Protein AF-A0A932DL40-F1 (afdb_monomer_lite)

pLDDT: mean 91.7, std 9.15, range [42.72, 98.69]

Sequence (103 aa):
SLEGAFTVAGALLGVGVGLAMAARWARFSAGGPVAQRVIRFVVGFIGVLVLWLGLKAVFPDQPEALALGFRYIRYALVTWWAIFLAPWVFLKIRLADPANRSA

Radius of gyration: 15.72 Å; chains: 1; bounding box: 43×25×41 Å

Secondary structure (DSSP, 8-state):
-HHHHHHHHHHHHHHHHHHHHHHHH--EE--S-HHHHHHHHHHHHHHHHHHHHHHHHHS---SHHHHHHHHHHHHHHHHHIIIIIHHHHHHHTTSSEETT---

Structure (mmCIF, N/CA/C/O backbone):
data_AF-A0A932DL40-F1
#
_entry.id   AF-A0A932DL40-F1
#
loop_
_atom_site.group_PDB
_atom_site.id
_atom_site.type_symbol
_atom_site.label_atom_id
_atom_site.label_alt_id
_atom_site.label_comp_id
_atom_site.label_asym_id
_atom_site.label_entity_id
_atom_site.label_seq_id
_atom_site.pdbx_PDB_ins_code
_atom_site.Cartn_x
_atom_site.Cartn_y
_atom_site.Cartn_z
_atom_site.occupancy
_atom_site.B_iso_or_equiv
_atom_site.auth_seq_id
_atom_site.auth_comp_id
_atom_site.auth_asym_id
_atom_site.auth_atom_id
_atom_site.pdbx_PDB_model_num
ATOM 1 N N . SER A 1 1 ? 20.698 4.323 -7.408 1.00 90.44 1 SER A N 1
ATOM 2 C CA . SER A 1 1 ? 20.553 3.613 -8.697 1.00 90.44 1 SER A CA 1
ATOM 3 C C . SER A 1 1 ? 19.258 4.043 -9.375 1.00 90.44 1 SER A C 1
ATOM 5 O O . SER A 1 1 ? 18.348 4.493 -8.679 1.00 90.44 1 SER A O 1
ATOM 7 N N . LEU A 1 2 ? 19.161 3.903 -10.703 1.00 91.94 2 LEU A N 1
ATOM 8 C CA . LEU A 1 2 ? 17.944 4.217 -11.470 1.00 91.94 2 LEU A CA 1
ATOM 9 C C . LEU A 1 2 ? 16.744 3.382 -10.996 1.00 91.94 2 LEU A C 1
ATOM 11 O O . LEU A 1 2 ? 15.658 3.907 -10.772 1.00 91.94 2 LEU A O 1
ATOM 15 N N . GLU A 1 3 ? 16.976 2.103 -10.705 1.00 92.88 3 GLU A N 1
ATOM 16 C CA . GLU A 1 3 ? 15.978 1.217 -10.106 1.00 92.88 3 GLU A CA 1
ATOM 17 C C . GLU A 1 3 ? 15.367 1.752 -8.802 1.00 92.88 3 GLU A C 1
ATOM 19 O O . GLU A 1 3 ? 14.158 1.643 -8.574 1.00 92.88 3 GLU A O 1
ATOM 24 N N . GLY A 1 4 ? 16.210 2.316 -7.929 1.00 94.81 4 GLY A N 1
ATOM 25 C CA . GLY A 1 4 ? 15.784 2.907 -6.663 1.00 94.81 4 GLY A CA 1
ATOM 26 C C . GLY A 1 4 ? 14.893 4.125 -6.887 1.00 94.81 4 GLY A C 1
ATOM 27 O O . GLY A 1 4 ? 13.851 4.244 -6.247 1.00 94.81 4 GLY A O 1
ATOM 28 N N . ALA A 1 5 ? 15.243 4.978 -7.854 1.00 96.88 5 ALA A N 1
ATOM 29 C CA . ALA A 1 5 ? 14.436 6.140 -8.214 1.00 96.88 5 ALA A CA 1
ATOM 30 C C . ALA A 1 5 ? 13.042 5.736 -8.722 1.00 96.88 5 ALA A C 1
ATOM 32 O O . ALA A 1 5 ? 12.047 6.266 -8.236 1.00 96.88 5 ALA A O 1
ATOM 33 N N . PHE A 1 6 ? 12.945 4.745 -9.618 1.00 97.06 6 PHE A N 1
ATOM 34 C CA . PHE A 1 6 ? 11.653 4.240 -10.112 1.00 97.06 6 PHE A CA 1
ATOM 35 C C . PHE A 1 6 ? 10.820 3.581 -9.006 1.00 97.06 6 PHE A C 1
ATOM 37 O O . PHE A 1 6 ? 9.601 3.740 -8.968 1.00 97.06 6 PHE A O 1
ATOM 44 N N . THR A 1 7 ? 11.475 2.880 -8.077 1.00 97.31 7 THR A N 1
ATOM 45 C CA . THR A 1 7 ? 10.820 2.288 -6.900 1.00 97.31 7 THR A CA 1
ATOM 46 C C . THR A 1 7 ? 10.173 3.364 -6.034 1.00 97.31 7 THR A C 1
ATOM 48 O O . THR A 1 7 ? 8.985 3.281 -5.730 1.00 97.31 7 THR A O 1
ATOM 51 N N . VAL A 1 8 ? 10.944 4.391 -5.664 1.00 98.06 8 VAL A N 1
ATOM 52 C CA . VAL A 1 8 ? 10.473 5.478 -4.799 1.00 98.06 8 VAL A CA 1
ATOM 53 C C . VAL A 1 8 ? 9.419 6.321 -5.510 1.00 98.06 8 VAL A C 1
ATOM 55 O O . VAL A 1 8 ? 8.383 6.609 -4.920 1.00 98.06 8 VAL A O 1
ATOM 58 N N . ALA A 1 9 ? 9.626 6.668 -6.782 1.00 98.25 9 ALA A N 1
ATOM 59 C CA . ALA A 1 9 ? 8.663 7.446 -7.556 1.00 98.25 9 ALA A CA 1
ATOM 60 C C . ALA A 1 9 ? 7.319 6.713 -7.707 1.00 98.25 9 ALA A C 1
ATOM 62 O O . ALA A 1 9 ? 6.267 7.322 -7.517 1.00 98.25 9 ALA A O 1
ATOM 63 N N . GLY A 1 10 ? 7.345 5.405 -7.984 1.00 98.31 10 GLY A N 1
ATOM 64 C CA . GLY A 1 10 ? 6.137 4.582 -8.041 1.00 98.31 10 GLY A CA 1
ATOM 65 C C . GLY A 1 10 ? 5.440 4.521 -6.685 1.00 98.31 10 GLY A C 1
ATOM 66 O O . GLY A 1 10 ? 4.247 4.800 -6.585 1.00 98.31 10 GLY A O 1
ATOM 67 N N . ALA A 1 11 ? 6.195 4.252 -5.617 1.00 98.44 11 ALA A N 1
ATOM 68 C CA . ALA A 1 11 ? 5.667 4.235 -4.257 1.00 98.44 11 ALA A CA 1
ATOM 69 C C . ALA A 1 11 ? 4.996 5.567 -3.875 1.00 98.44 11 ALA A C 1
ATOM 71 O O . ALA A 1 11 ? 3.878 5.549 -3.359 1.00 98.44 11 ALA A O 1
ATOM 72 N N . LEU A 1 12 ? 5.637 6.705 -4.169 1.00 98.56 12 LEU A N 1
ATOM 73 C CA . LEU A 1 12 ? 5.102 8.046 -3.913 1.00 98.56 12 LEU A CA 1
ATOM 74 C C . LEU A 1 12 ? 3.830 8.326 -4.712 1.00 98.56 12 LEU A C 1
ATOM 76 O O . LEU A 1 12 ? 2.888 8.877 -4.147 1.00 98.56 12 LEU A O 1
ATOM 80 N N . LEU A 1 13 ? 3.765 7.913 -5.984 1.00 98.69 13 LEU A N 1
ATOM 81 C CA . LEU A 1 13 ? 2.533 8.011 -6.770 1.00 98.69 13 LEU A CA 1
ATOM 82 C C . LEU A 1 13 ? 1.400 7.240 -6.084 1.00 98.69 13 LEU A C 1
ATOM 84 O O . LEU A 1 13 ? 0.324 7.794 -5.859 1.00 98.69 13 LEU A O 1
ATOM 88 N N . GLY A 1 14 ? 1.645 5.979 -5.724 1.00 98.56 14 GLY A N 1
ATOM 89 C CA . GLY A 1 14 ? 0.641 5.138 -5.075 1.00 98.56 14 GLY A CA 1
ATOM 90 C C . GLY A 1 14 ? 0.180 5.691 -3.726 1.00 98.56 14 GLY A C 1
ATOM 91 O O . GLY A 1 14 ? -1.015 5.673 -3.434 1.00 98.56 14 GLY A O 1
ATOM 92 N N . VAL A 1 15 ? 1.095 6.27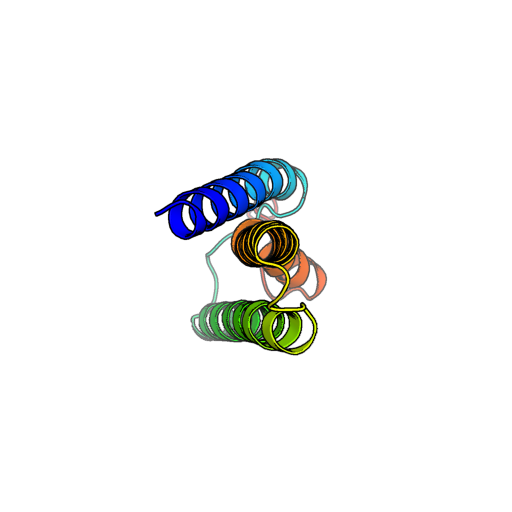1 -2.940 1.00 98.62 15 VAL A N 1
ATOM 93 C CA . VAL A 1 15 ? 0.758 6.983 -1.699 1.00 98.62 15 VAL A CA 1
ATOM 94 C C . VAL A 1 15 ? -0.078 8.224 -1.992 1.00 98.62 15 VAL A C 1
ATOM 96 O O . VAL A 1 15 ? -1.130 8.386 -1.386 1.00 98.62 15 VAL A O 1
ATOM 99 N N . GLY A 1 16 ? 0.342 9.090 -2.915 1.00 98.44 16 GLY A N 1
ATOM 100 C CA . GLY A 1 16 ? -0.360 10.339 -3.222 1.00 98.44 16 GLY A CA 1
ATOM 101 C C . GLY A 1 16 ? -1.783 10.097 -3.727 1.00 98.44 16 GLY A C 1
ATOM 102 O O . GLY A 1 16 ? -2.741 10.650 -3.184 1.00 98.44 16 GLY A O 1
ATOM 103 N N . VAL A 1 17 ? -1.934 9.203 -4.708 1.00 98.38 17 VAL A N 1
ATOM 104 C CA . VAL A 1 17 ? -3.247 8.782 -5.221 1.00 98.38 17 VAL A CA 1
ATOM 105 C C . VAL A 1 17 ? -4.051 8.093 -4.121 1.00 98.38 17 VAL A C 1
ATOM 107 O O . VAL A 1 17 ? -5.220 8.415 -3.914 1.00 98.38 17 VAL A O 1
ATOM 110 N N . GLY A 1 18 ? -3.427 7.182 -3.372 1.00 98.31 18 GLY A N 1
ATOM 111 C CA . GLY A 1 18 ? -4.067 6.469 -2.274 1.00 98.31 18 GLY A CA 1
ATOM 112 C C . GLY A 1 18 ? -4.615 7.417 -1.210 1.00 98.31 18 GLY A C 1
ATOM 113 O O . GLY A 1 18 ? -5.767 7.282 -0.815 1.00 98.31 18 GLY A O 1
ATOM 114 N N . LEU A 1 19 ? -3.843 8.417 -0.786 1.00 97.75 19 LEU A N 1
ATOM 115 C CA . LEU A 1 19 ? -4.268 9.405 0.205 1.00 97.75 19 LEU A CA 1
ATOM 116 C C . LEU A 1 19 ? -5.446 10.238 -0.304 1.00 97.75 19 LEU A C 1
ATOM 118 O O . LEU A 1 19 ? -6.423 10.412 0.425 1.00 97.75 19 LEU A O 1
ATOM 122 N N . ALA A 1 20 ? -5.397 10.697 -1.559 1.00 97.69 20 ALA A N 1
ATOM 123 C CA . ALA A 1 20 ? -6.493 11.448 -2.169 1.00 97.69 20 ALA A CA 1
ATOM 124 C C . ALA A 1 20 ? -7.800 10.632 -2.203 1.00 97.69 20 ALA A C 1
ATOM 126 O O . ALA A 1 20 ? -8.871 11.134 -1.852 1.00 97.69 20 ALA A O 1
ATOM 127 N N . MET A 1 21 ? -7.716 9.348 -2.564 1.00 97.88 21 MET A N 1
ATOM 128 C CA . MET A 1 21 ? -8.866 8.439 -2.586 1.00 97.88 21 MET A CA 1
ATOM 129 C C . MET A 1 21 ? -9.345 8.078 -1.173 1.00 97.88 21 MET A C 1
ATOM 131 O O . MET A 1 21 ? -10.549 8.069 -0.903 1.00 97.88 21 MET A O 1
ATOM 135 N N . ALA A 1 22 ? -8.422 7.819 -0.245 1.00 95.75 22 ALA A N 1
ATOM 136 C CA . ALA A 1 22 ? -8.729 7.452 1.132 1.00 95.75 22 ALA A CA 1
ATOM 137 C C . ALA A 1 22 ? -9.422 8.588 1.881 1.00 95.75 22 ALA A C 1
ATOM 139 O O . ALA A 1 22 ? -10.415 8.345 2.569 1.00 95.75 22 ALA A O 1
ATOM 140 N N . ALA A 1 23 ? -8.983 9.830 1.665 1.00 94.00 23 ALA A N 1
ATOM 141 C CA . ALA A 1 23 ? -9.629 11.017 2.211 1.00 94.00 23 ALA A CA 1
ATOM 142 C C . ALA A 1 23 ? -11.102 11.137 1.784 1.00 94.00 23 ALA A C 1
ATOM 144 O O . ALA A 1 23 ? -11.923 11.651 2.545 1.00 94.00 23 ALA A O 1
ATOM 145 N N . ARG A 1 24 ? -11.462 10.634 0.596 1.00 93.00 24 ARG A N 1
ATOM 146 C CA . ARG A 1 24 ? -12.833 10.699 0.075 1.00 93.00 24 ARG A CA 1
ATOM 147 C C . ARG A 1 24 ? -13.683 9.477 0.424 1.00 93.00 24 ARG A C 1
ATOM 149 O O . ARG A 1 24 ? -14.868 9.637 0.703 1.00 93.00 24 ARG A O 1
ATOM 156 N N . TRP A 1 25 ? -13.109 8.274 0.401 1.00 93.12 25 TRP A N 1
ATOM 157 C CA . TRP A 1 25 ? -13.891 7.029 0.438 1.00 93.12 25 TRP A CA 1
ATOM 158 C C . TRP A 1 25 ? -13.472 6.019 1.503 1.00 93.12 25 TRP A C 1
ATOM 160 O O . TRP A 1 25 ? -14.234 5.089 1.759 1.00 93.12 25 TRP A O 1
ATOM 170 N N . ALA A 1 26 ? -12.295 6.166 2.111 1.00 92.88 26 ALA A N 1
ATOM 171 C CA . ALA A 1 26 ? -11.754 5.180 3.047 1.00 92.88 26 ALA A CA 1
ATOM 172 C C . ALA A 1 26 ? -11.461 5.752 4.442 1.00 92.88 26 ALA A C 1
ATOM 174 O O . ALA A 1 26 ? -10.606 5.244 5.160 1.00 92.88 26 ALA A O 1
ATOM 175 N N . ARG A 1 27 ? -12.177 6.806 4.852 1.00 89.06 27 ARG A N 1
ATOM 176 C CA . ARG A 1 27 ? -12.086 7.353 6.212 1.00 89.06 27 ARG A CA 1
ATOM 177 C C . ARG A 1 27 ? -12.711 6.378 7.213 1.00 89.06 27 ARG A C 1
ATOM 179 O O . ARG A 1 27 ? -13.935 6.251 7.280 1.00 89.06 27 ARG A O 1
ATOM 186 N N . PHE A 1 28 ? -11.876 5.722 8.010 1.00 86.56 28 PHE A N 1
ATOM 187 C CA . PHE A 1 28 ? -12.296 4.755 9.024 1.00 86.56 28 PHE A CA 1
ATOM 188 C C . PHE A 1 28 ? -11.755 5.118 10.409 1.00 86.56 28 PHE A C 1
ATOM 190 O O . PHE A 1 28 ? -10.733 5.792 10.533 1.00 86.56 28 PHE A O 1
ATOM 197 N N . SER A 1 29 ? -12.436 4.656 11.456 1.00 85.25 29 SER A N 1
ATOM 198 C CA . SER A 1 29 ? -11.918 4.696 12.821 1.00 85.25 29 SER A CA 1
ATOM 199 C C . SER A 1 29 ? -10.988 3.505 13.053 1.00 85.25 29 SER A C 1
ATOM 201 O O . SER A 1 29 ? -11.397 2.348 12.951 1.00 85.25 29 SER A O 1
ATOM 203 N N . ALA A 1 30 ? -9.728 3.772 13.408 1.00 81.81 30 ALA A N 1
ATOM 204 C CA . ALA A 1 30 ? -8.761 2.730 13.775 1.00 81.81 30 ALA A CA 1
ATOM 205 C C . ALA A 1 30 ? -9.050 2.085 15.151 1.00 81.81 30 ALA A C 1
ATOM 207 O O . ALA A 1 30 ? -8.364 1.146 15.571 1.00 81.81 30 ALA A O 1
ATOM 208 N N . GLY A 1 31 ? -10.080 2.572 15.851 1.00 80.94 31 GLY A N 1
ATOM 209 C CA . GLY A 1 31 ? -10.608 1.986 17.075 1.00 80.94 31 GLY A CA 1
ATOM 210 C C . GLY A 1 31 ? -11.193 0.580 16.888 1.00 80.94 31 GLY A C 1
ATOM 211 O O . GLY A 1 31 ? -11.143 -0.020 15.807 1.00 80.94 31 GLY A O 1
ATOM 212 N N . GLY A 1 32 ? -11.734 0.055 17.985 1.00 83.94 32 GLY A N 1
ATOM 213 C CA . GLY A 1 32 ? -12.402 -1.244 18.037 1.00 83.94 32 GLY A CA 1
ATOM 214 C C . GLY A 1 32 ? -11.580 -2.360 18.699 1.00 83.94 32 GLY A C 1
ATOM 215 O O . GLY A 1 32 ? -10.436 -2.136 19.112 1.00 83.94 32 GLY A O 1
ATOM 216 N N . PRO A 1 33 ? -12.172 -3.564 18.816 1.00 88.69 33 PRO A N 1
ATOM 217 C CA . PRO A 1 33 ? -11.558 -4.724 19.454 1.00 88.69 33 PRO A CA 1
ATOM 218 C C . PRO A 1 33 ? -10.202 -5.105 18.849 1.00 88.69 33 PRO A C 1
ATOM 220 O O . PRO A 1 33 ? -9.995 -5.014 17.637 1.00 88.69 33 PRO A O 1
ATOM 223 N N . VAL A 1 34 ? -9.299 -5.631 19.683 1.00 89.25 34 VAL A N 1
ATOM 224 C CA . VAL A 1 34 ? -7.967 -6.103 19.257 1.00 89.25 34 VAL A CA 1
ATOM 225 C C . VAL A 1 34 ? -8.068 -7.112 18.108 1.00 89.25 34 VAL A C 1
ATOM 227 O O . VAL A 1 34 ? -7.323 -7.005 17.138 1.00 89.25 34 VAL A O 1
ATOM 230 N N . ALA A 1 35 ? -9.045 -8.023 18.158 1.00 87.31 35 ALA A N 1
ATOM 231 C CA . ALA A 1 35 ? -9.296 -8.996 17.093 1.00 87.31 35 ALA A CA 1
ATOM 232 C C . ALA A 1 35 ? -9.528 -8.330 15.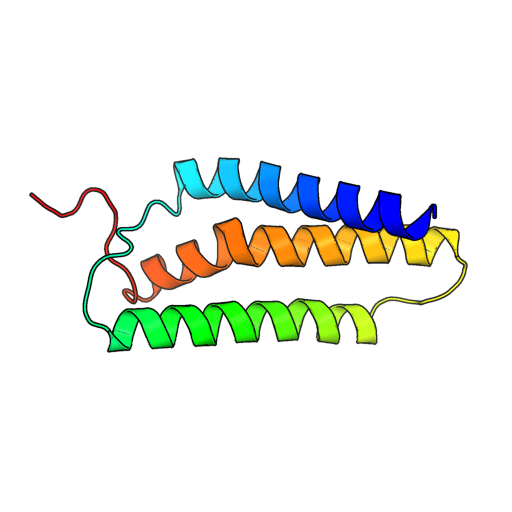723 1.00 87.31 35 ALA A C 1
ATOM 234 O O . ALA A 1 35 ? -8.943 -8.753 14.729 1.00 87.31 35 ALA A O 1
ATOM 235 N N . GLN A 1 36 ? -10.308 -7.245 15.660 1.00 88.19 36 GLN A N 1
ATOM 236 C CA . GLN A 1 36 ? -10.528 -6.528 14.400 1.00 88.19 36 GLN A CA 1
ATOM 237 C C . GLN A 1 36 ? -9.235 -5.893 13.881 1.00 88.19 36 GLN A C 1
ATOM 239 O O . GLN A 1 36 ? -8.970 -5.935 12.683 1.00 88.19 36 GLN A O 1
ATOM 244 N N . ARG A 1 37 ? -8.400 -5.341 14.770 1.00 88.88 37 ARG A N 1
ATOM 245 C CA . ARG A 1 37 ? -7.098 -4.768 14.391 1.00 88.88 37 ARG A CA 1
ATOM 246 C C . ARG A 1 37 ? -6.160 -5.825 13.808 1.00 88.88 37 ARG A C 1
ATOM 248 O O . ARG A 1 37 ? -5.537 -5.572 12.781 1.00 88.88 37 ARG A O 1
ATOM 255 N N . VAL A 1 38 ? -6.112 -7.011 14.418 1.00 92.38 38 VAL A N 1
ATOM 256 C CA . VAL A 1 38 ? -5.306 -8.140 13.928 1.00 92.38 38 VAL A CA 1
ATOM 257 C C . VAL A 1 38 ? -5.787 -8.596 12.552 1.00 92.38 38 VAL A C 1
ATOM 259 O O . VAL A 1 38 ? -4.973 -8.724 11.642 1.00 92.38 38 VAL A O 1
ATOM 262 N N . ILE A 1 39 ? -7.098 -8.767 12.351 1.00 90.88 39 ILE A N 1
ATOM 263 C CA . ILE A 1 39 ? -7.636 -9.183 11.046 1.00 90.88 39 ILE A CA 1
ATOM 264 C C . ILE A 1 39 ? -7.324 -8.132 9.971 1.00 90.88 39 ILE A C 1
ATOM 266 O O . ILE A 1 39 ? -6.875 -8.494 8.886 1.00 90.88 39 ILE A O 1
ATOM 270 N N . ARG A 1 40 ? -7.490 -6.833 10.264 1.00 92.75 40 ARG A N 1
ATOM 271 C CA . ARG A 1 40 ? -7.129 -5.750 9.326 1.00 92.75 40 ARG A CA 1
ATOM 272 C C . ARG A 1 40 ? -5.650 -5.819 8.941 1.00 92.75 40 ARG A C 1
ATOM 274 O O . ARG A 1 40 ? -5.326 -5.717 7.761 1.00 92.75 40 ARG A O 1
ATOM 281 N N . PHE A 1 41 ? -4.762 -6.030 9.913 1.00 92.56 41 PHE A N 1
ATOM 282 C CA . PHE A 1 41 ? -3.332 -6.186 9.648 1.00 92.56 41 PHE A CA 1
ATOM 283 C C . PHE A 1 41 ? -3.052 -7.390 8.744 1.00 92.56 41 PHE A C 1
ATOM 285 O O . PHE A 1 41 ? -2.377 -7.242 7.730 1.00 92.56 41 PHE A O 1
ATOM 292 N N . VAL A 1 42 ? -3.622 -8.556 9.063 1.00 94.19 42 VAL A N 1
ATOM 293 C CA . VAL A 1 42 ? -3.430 -9.789 8.286 1.00 94.19 42 VAL A CA 1
ATOM 294 C C . VAL A 1 42 ? -3.935 -9.621 6.855 1.00 94.19 42 VAL A C 1
ATOM 296 O O . VAL A 1 42 ? -3.198 -9.904 5.917 1.00 94.19 42 VAL A O 1
ATOM 299 N N . VAL A 1 43 ? -5.151 -9.108 6.660 1.00 92.56 43 VAL A N 1
ATOM 300 C CA . VAL A 1 43 ? -5.719 -8.903 5.317 1.00 92.56 43 VAL A CA 1
ATOM 301 C C . VAL A 1 43 ? -4.913 -7.868 4.530 1.00 92.56 43 VAL A C 1
ATOM 303 O O . VAL A 1 43 ? -4.603 -8.088 3.358 1.00 92.56 43 VAL A O 1
ATOM 306 N N . GLY A 1 44 ? -4.530 -6.758 5.169 1.00 94.69 44 GLY A N 1
ATOM 307 C CA . GLY A 1 44 ? -3.686 -5.739 4.547 1.00 94.69 44 GLY A CA 1
ATOM 308 C C . GLY A 1 44 ? -2.344 -6.314 4.095 1.00 94.69 44 GLY A C 1
ATOM 309 O O . GLY A 1 44 ? -1.957 -6.129 2.940 1.00 94.69 44 GLY A O 1
ATOM 310 N N . PHE A 1 45 ? -1.681 -7.066 4.976 1.00 95.56 45 PHE A N 1
ATOM 311 C CA . PHE A 1 45 ? -0.392 -7.701 4.720 1.00 95.56 45 PHE A CA 1
ATOM 312 C C . PHE A 1 45 ? -0.470 -8.771 3.626 1.00 95.56 45 PHE A C 1
ATOM 314 O O . PHE A 1 45 ? 0.352 -8.764 2.712 1.00 95.56 45 PHE A O 1
ATOM 321 N N . ILE A 1 46 ? -1.488 -9.636 3.654 1.00 96.50 46 ILE A N 1
ATOM 322 C CA . ILE A 1 46 ? -1.719 -10.631 2.598 1.00 96.50 46 ILE A CA 1
ATOM 323 C C . ILE A 1 46 ? -1.891 -9.937 1.247 1.00 96.50 46 ILE A C 1
ATOM 325 O O . ILE A 1 46 ? -1.264 -10.345 0.275 1.00 96.50 46 ILE A O 1
ATOM 329 N N . GLY A 1 47 ? -2.677 -8.860 1.172 1.00 96.06 47 GLY A N 1
ATOM 330 C CA . GLY A 1 47 ? -2.844 -8.119 -0.078 1.00 96.06 47 GLY A CA 1
ATOM 331 C C . GLY A 1 47 ? -1.539 -7.503 -0.594 1.00 96.06 47 GLY A C 1
ATOM 332 O O . GLY A 1 47 ? -1.257 -7.579 -1.789 1.00 96.06 47 GLY A O 1
ATOM 333 N N . VAL 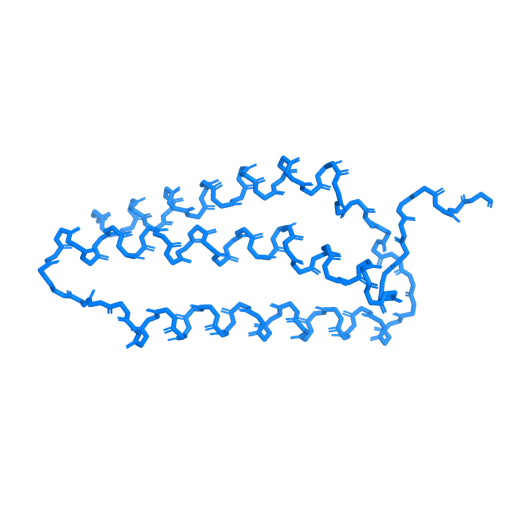A 1 48 ? -0.688 -6.983 0.301 1.00 97.00 48 VAL A N 1
ATOM 334 C CA . VAL A 1 48 ? 0.663 -6.518 -0.061 1.00 97.00 48 VAL A CA 1
ATOM 335 C C . VAL A 1 48 ? 1.504 -7.662 -0.625 1.00 97.00 48 VAL A C 1
ATOM 337 O O . VAL A 1 48 ? 2.132 -7.485 -1.668 1.00 97.00 48 VAL A O 1
ATOM 340 N N . LEU A 1 49 ? 1.503 -8.835 0.017 1.00 96.56 49 LEU A N 1
ATOM 341 C CA . LEU A 1 49 ? 2.248 -10.002 -0.461 1.00 96.56 49 LEU A CA 1
ATOM 342 C C . LEU A 1 49 ? 1.750 -10.480 -1.825 1.00 96.56 49 LEU A C 1
ATOM 344 O O . LEU A 1 49 ? 2.566 -10.734 -2.708 1.00 96.56 49 LEU A O 1
ATOM 348 N N . VAL A 1 50 ? 0.431 -10.558 -2.017 1.00 96.88 50 VAL A N 1
ATOM 349 C CA . VAL A 1 50 ? -0.187 -10.955 -3.288 1.00 96.88 50 VAL A CA 1
ATOM 350 C C . VAL A 1 50 ? 0.214 -9.997 -4.404 1.00 96.88 50 VAL A C 1
ATOM 352 O O . VAL A 1 50 ? 0.639 -10.447 -5.463 1.00 96.88 50 VAL A O 1
ATOM 355 N N . LEU A 1 51 ? 0.148 -8.684 -4.174 1.00 95.75 51 LEU A N 1
ATOM 356 C CA . LEU A 1 51 ? 0.558 -7.704 -5.179 1.00 95.75 51 LEU A CA 1
ATOM 357 C C . LEU A 1 51 ? 2.064 -7.749 -5.433 1.00 95.75 51 LEU A C 1
ATOM 359 O O . LEU A 1 51 ? 2.498 -7.728 -6.580 1.00 95.75 51 LEU A O 1
ATOM 363 N N . TRP A 1 52 ? 2.882 -7.833 -4.388 1.00 92.81 52 TRP A N 1
ATOM 364 C CA . TRP A 1 52 ? 4.330 -7.802 -4.550 1.00 92.81 52 TRP A CA 1
ATOM 365 C C . TRP A 1 52 ? 4.867 -9.065 -5.235 1.00 92.81 52 TRP A C 1
ATOM 367 O O . TRP A 1 52 ? 5.623 -8.951 -6.202 1.00 92.81 52 TRP A O 1
ATOM 377 N N . LEU A 1 53 ? 4.455 -10.254 -4.779 1.00 94.50 53 LEU A N 1
ATOM 378 C CA . LEU A 1 53 ? 4.868 -11.541 -5.348 1.00 94.50 53 LEU A CA 1
ATOM 379 C C . LEU A 1 53 ? 4.171 -11.827 -6.676 1.00 94.50 53 LEU A C 1
ATOM 381 O O . LEU A 1 53 ? 4.833 -12.221 -7.632 1.00 94.50 53 LEU A O 1
ATOM 385 N N . GLY A 1 54 ? 2.860 -11.595 -6.754 1.00 94.69 54 GLY A N 1
ATOM 386 C CA . GLY A 1 54 ? 2.068 -11.864 -7.951 1.00 94.69 54 GLY A CA 1
ATOM 387 C C . GLY A 1 54 ? 2.518 -11.007 -9.126 1.00 94.69 54 GLY A C 1
ATOM 388 O O . GLY A 1 54 ? 2.808 -11.535 -10.196 1.00 94.69 54 GLY A O 1
ATOM 389 N N . LEU A 1 55 ? 2.694 -9.698 -8.919 1.00 91.56 55 LEU A N 1
ATOM 390 C CA . LEU A 1 55 ? 3.204 -8.833 -9.984 1.00 91.56 55 LEU A CA 1
ATOM 391 C C . LEU A 1 55 ? 4.667 -9.140 -10.310 1.00 91.56 55 LEU A C 1
ATOM 393 O O . LEU A 1 55 ? 5.044 -9.055 -11.469 1.00 91.56 55 LEU A O 1
ATOM 397 N N . LYS A 1 56 ? 5.495 -9.543 -9.332 1.00 91.06 56 LYS A N 1
ATOM 398 C CA . LYS A 1 56 ? 6.867 -9.998 -9.617 1.00 91.06 56 LYS A CA 1
ATOM 399 C C . LYS A 1 56 ? 6.891 -11.245 -10.509 1.00 91.06 56 LYS A C 1
ATOM 401 O O . LYS A 1 56 ? 7.791 -11.352 -11.326 1.00 91.06 56 LYS A O 1
ATOM 406 N N . ALA A 1 57 ? 5.950 -12.170 -10.332 1.00 92.44 57 ALA A N 1
ATOM 407 C CA . ALA A 1 57 ? 5.885 -13.402 -11.116 1.00 92.44 57 ALA A CA 1
ATOM 408 C C . ALA A 1 57 ? 5.364 -13.181 -12.546 1.00 92.44 57 ALA A C 1
ATOM 410 O O . ALA A 1 57 ? 5.718 -13.938 -13.442 1.00 92.44 57 ALA A O 1
ATOM 411 N N . VAL A 1 58 ? 4.520 -12.164 -12.753 1.00 93.56 58 VAL A N 1
ATOM 412 C CA . VAL A 1 58 ? 3.908 -11.862 -14.059 1.00 93.56 58 VAL A CA 1
ATOM 413 C C . VAL A 1 58 ? 4.723 -10.850 -14.865 1.00 93.56 58 VAL A C 1
ATOM 415 O O . VAL A 1 58 ? 4.725 -10.899 -16.092 1.00 93.56 58 VAL A O 1
ATOM 418 N N . PHE A 1 59 ? 5.385 -9.901 -14.203 1.00 90.94 59 PHE A N 1
ATOM 419 C CA . PHE A 1 59 ? 6.092 -8.829 -14.893 1.00 90.94 59 PHE A CA 1
ATOM 420 C C . PHE A 1 59 ? 7.439 -9.303 -15.449 1.00 90.94 59 PHE A C 1
ATOM 422 O O . PHE A 1 59 ? 8.215 -9.911 -14.710 1.00 90.94 59 PHE A O 1
ATOM 429 N N . PRO A 1 60 ? 7.748 -8.983 -16.718 1.00 89.00 60 PRO A N 1
ATOM 430 C CA . PRO A 1 60 ? 9.038 -9.301 -17.304 1.00 89.00 60 PRO A CA 1
ATOM 431 C C . PRO A 1 60 ? 10.155 -8.512 -16.616 1.00 89.00 60 PRO A C 1
ATOM 433 O O . PRO A 1 60 ? 9.997 -7.346 -16.242 1.00 89.00 60 PRO A O 1
ATOM 436 N N . ASP A 1 61 ? 11.303 -9.161 -16.475 1.00 88.88 61 ASP A N 1
ATOM 437 C CA . ASP A 1 61 ? 12.534 -8.611 -15.914 1.00 88.88 61 ASP A CA 1
ATOM 438 C C . ASP A 1 61 ? 13.488 -8.065 -16.989 1.00 88.88 61 ASP A C 1
ATOM 440 O O . ASP A 1 61 ? 14.475 -7.408 -16.655 1.00 88.88 61 ASP A O 1
ATOM 444 N N . GLN A 1 62 ? 13.166 -8.264 -18.272 1.00 89.88 62 GLN A N 1
ATOM 445 C CA . GLN A 1 62 ? 13.907 -7.740 -19.418 1.00 89.88 62 GLN A CA 1
ATOM 446 C C . GLN A 1 62 ? 12.976 -7.313 -20.567 1.00 89.88 62 GLN A C 1
ATOM 448 O O . GLN A 1 62 ? 11.878 -7.856 -20.708 1.00 89.88 62 GLN A O 1
ATOM 453 N N . PRO A 1 63 ? 13.409 -6.371 -21.427 1.00 92.06 63 PRO A N 1
ATOM 454 C CA . PRO A 1 63 ? 14.620 -5.548 -21.311 1.00 92.06 63 PRO A CA 1
ATOM 455 C C . PRO A 1 63 ? 14.526 -4.531 -20.157 1.00 92.06 63 PRO A C 1
ATOM 457 O O . PRO A 1 63 ? 13.434 -4.214 -19.687 1.00 92.06 63 PRO A O 1
ATOM 460 N N . GLU A 1 64 ? 15.667 -4.000 -19.706 1.00 91.19 64 GLU A N 1
ATOM 461 C CA . GLU A 1 64 ? 15.776 -3.185 -18.478 1.00 91.19 64 GLU A CA 1
ATOM 462 C C . GLU A 1 64 ? 14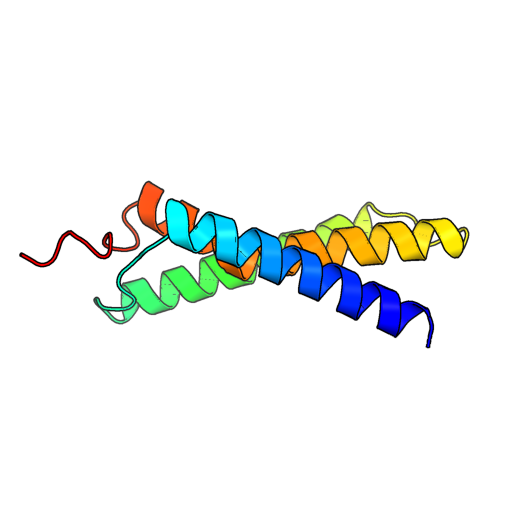.774 -2.018 -18.421 1.00 91.19 64 GLU A C 1
ATOM 464 O O . GLU A 1 64 ? 14.108 -1.813 -17.407 1.00 91.19 64 GLU A O 1
ATOM 469 N N . ALA A 1 65 ? 14.598 -1.286 -19.526 1.00 91.31 65 ALA A N 1
ATOM 470 C CA . ALA A 1 65 ? 13.666 -0.159 -19.591 1.00 91.31 65 ALA A CA 1
ATOM 471 C C . ALA A 1 65 ? 12.214 -0.571 -19.282 1.00 91.31 65 ALA A C 1
ATOM 473 O O . ALA A 1 65 ? 11.498 0.132 -18.566 1.00 91.31 65 ALA A O 1
ATOM 474 N N . LEU A 1 66 ? 11.789 -1.734 -19.783 1.00 93.56 66 LEU A N 1
ATOM 475 C CA . LEU A 1 66 ? 10.460 -2.279 -19.527 1.00 93.56 66 LEU A CA 1
ATOM 476 C C . LEU A 1 66 ? 10.338 -2.760 -18.072 1.00 93.56 66 LEU A C 1
ATOM 478 O O . LEU A 1 66 ? 9.350 -2.459 -17.398 1.00 93.56 66 LEU A O 1
ATOM 482 N N . ALA A 1 67 ? 11.374 -3.427 -17.560 1.00 94.44 67 ALA A N 1
ATOM 483 C CA . ALA A 1 67 ? 11.441 -3.885 -16.175 1.00 94.44 67 ALA A CA 1
ATOM 484 C C . ALA A 1 67 ? 11.361 -2.722 -15.165 1.00 94.44 67 ALA A C 1
ATOM 486 O O . ALA A 1 67 ? 10.710 -2.844 -14.123 1.00 94.44 67 ALA A O 1
ATOM 487 N N . LEU A 1 68 ? 11.959 -1.565 -15.477 1.00 95.12 68 LEU A N 1
ATOM 488 C CA . LEU A 1 68 ? 11.851 -0.342 -14.672 1.00 95.12 68 LEU A CA 1
ATOM 489 C C . LEU A 1 68 ? 10.411 0.190 -14.626 1.00 95.12 68 LEU A C 1
ATOM 491 O O . LEU A 1 68 ? 9.923 0.533 -13.545 1.00 95.12 68 LEU A O 1
ATOM 495 N N . GLY A 1 69 ? 9.710 0.207 -15.764 1.00 95.62 69 GLY A N 1
ATOM 496 C CA . GLY A 1 69 ? 8.299 0.602 -15.834 1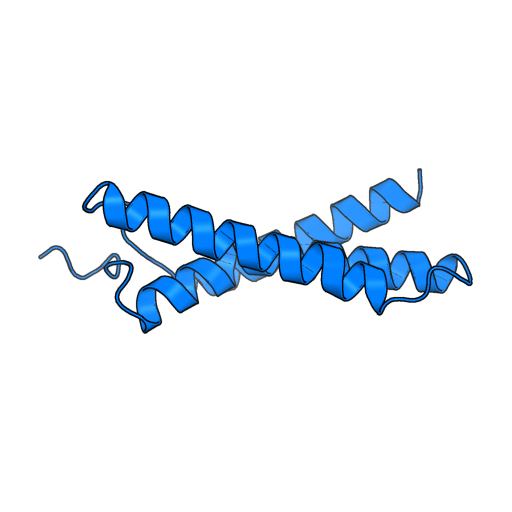.00 95.62 69 GLY A CA 1
ATOM 497 C C . GLY A 1 69 ? 7.392 -0.323 -15.016 1.00 95.62 69 GLY A C 1
ATOM 498 O O . GLY A 1 69 ? 6.597 0.132 -14.194 1.00 95.62 69 GLY A O 1
ATOM 499 N N . PHE A 1 70 ? 7.571 -1.636 -15.150 1.00 95.62 70 PHE A N 1
ATOM 500 C CA . PHE A 1 70 ? 6.837 -2.620 -14.355 1.00 95.62 70 PHE A CA 1
ATOM 501 C C . PHE A 1 70 ? 7.155 -2.542 -12.861 1.00 95.62 70 PHE A C 1
ATOM 503 O O . PHE A 1 70 ? 6.257 -2.646 -12.022 1.00 95.62 70 PHE A O 1
ATOM 510 N N . ARG A 1 71 ? 8.418 -2.290 -12.502 1.00 95.19 71 ARG A N 1
ATOM 511 C CA . ARG A 1 71 ? 8.820 -2.025 -11.119 1.00 95.19 71 ARG A CA 1
ATOM 512 C C . ARG A 1 71 ? 8.076 -0.813 -10.562 1.00 95.19 71 ARG A C 1
ATOM 514 O O . ARG A 1 71 ? 7.506 -0.920 -9.479 1.00 95.19 71 ARG A O 1
ATOM 521 N N . TYR A 1 72 ? 8.044 0.295 -11.298 1.00 97.31 72 TYR A N 1
ATOM 522 C CA . TYR A 1 72 ? 7.305 1.498 -10.912 1.00 97.31 72 TYR A CA 1
ATOM 523 C C . TYR A 1 72 ? 5.826 1.192 -10.649 1.00 97.31 72 TYR A C 1
ATOM 525 O O . TYR A 1 72 ? 5.320 1.491 -9.566 1.00 97.31 72 TYR A O 1
ATOM 533 N N . ILE A 1 73 ? 5.159 0.513 -11.590 1.00 97.56 73 ILE A N 1
ATOM 534 C CA . ILE A 1 73 ? 3.743 0.132 -11.471 1.00 97.56 73 ILE A CA 1
ATOM 535 C C . ILE A 1 73 ? 3.522 -0.766 -10.251 1.00 97.56 73 ILE A C 1
ATOM 537 O O . ILE A 1 73 ? 2.608 -0.522 -9.466 1.00 97.56 73 ILE A O 1
ATOM 541 N N . ARG A 1 74 ? 4.374 -1.777 -10.047 1.00 96.94 74 ARG A N 1
ATOM 542 C CA . ARG A 1 74 ? 4.267 -2.690 -8.903 1.00 96.94 74 ARG A CA 1
ATOM 543 C C . ARG A 1 74 ? 4.305 -1.934 -7.581 1.00 96.94 74 ARG A C 1
ATOM 545 O O . ARG A 1 74 ? 3.450 -2.162 -6.731 1.00 96.94 74 ARG A O 1
ATOM 552 N N . TYR A 1 75 ? 5.279 -1.045 -7.396 1.00 97.94 75 TYR A N 1
ATOM 553 C CA . TYR A 1 75 ? 5.399 -0.302 -6.141 1.00 97.94 75 TYR A CA 1
ATOM 554 C C . TYR A 1 75 ? 4.283 0.731 -5.961 1.00 97.94 75 TYR A C 1
ATOM 556 O O . TYR A 1 75 ? 3.824 0.900 -4.834 1.00 97.94 75 TYR A O 1
ATOM 564 N N . ALA A 1 76 ? 3.784 1.335 -7.045 1.00 98.50 76 ALA A N 1
ATOM 565 C CA . ALA A 1 76 ? 2.599 2.189 -6.996 1.00 98.50 76 ALA A CA 1
ATOM 566 C C . ALA A 1 76 ? 1.351 1.420 -6.547 1.00 98.50 76 ALA A C 1
ATOM 568 O O . ALA A 1 76 ? 0.633 1.876 -5.662 1.00 98.50 76 ALA A O 1
ATOM 569 N N . LEU A 1 77 ? 1.109 0.227 -7.096 1.00 98.31 77 LEU A N 1
ATOM 570 C CA . LEU A 1 77 ? -0.038 -0.600 -6.719 1.00 98.31 77 LEU A CA 1
ATOM 571 C C . LEU A 1 77 ? 0.061 -1.107 -5.277 1.00 98.31 77 LEU A C 1
ATOM 573 O O . LEU A 1 77 ? -0.941 -1.110 -4.566 1.00 98.31 77 LEU A O 1
ATOM 577 N N . VAL A 1 78 ? 1.258 -1.498 -4.827 1.00 98.25 78 VAL A N 1
ATOM 578 C CA . VAL A 1 78 ? 1.484 -1.963 -3.450 1.00 98.25 78 VAL A CA 1
ATOM 579 C C . VAL A 1 78 ? 1.190 -0.858 -2.432 1.00 98.25 78 VAL A C 1
ATOM 581 O O . VAL A 1 78 ? 0.458 -1.099 -1.469 1.00 98.25 78 VAL A O 1
ATOM 584 N N . THR A 1 79 ? 1.720 0.354 -2.625 1.00 98.31 79 THR A N 1
ATOM 585 C CA . THR A 1 79 ? 1.457 1.452 -1.682 1.00 98.31 79 THR A CA 1
ATOM 586 C C . THR A 1 79 ? 0.028 1.966 -1.795 1.00 98.31 79 THR A C 1
ATOM 588 O O . THR A 1 79 ? -0.605 2.207 -0.770 1.00 98.31 79 THR A O 1
ATOM 591 N N . TRP A 1 80 ? -0.530 2.049 -3.004 1.00 98.56 80 TRP A N 1
ATOM 592 C CA . TRP A 1 80 ? -1.937 2.397 -3.207 1.00 98.56 80 TRP A CA 1
ATOM 593 C C . TRP A 1 80 ? -2.885 1.418 -2.503 1.00 98.56 80 TRP A C 1
ATOM 595 O O . TRP A 1 80 ? -3.833 1.842 -1.838 1.00 98.56 80 TRP A O 1
ATOM 605 N N . TRP A 1 81 ? -2.605 0.114 -2.573 1.00 98.31 81 TRP A N 1
ATOM 606 C CA . TRP A 1 81 ? -3.357 -0.902 -1.840 1.00 98.31 81 TRP A CA 1
ATOM 607 C C . TRP A 1 81 ? -3.329 -0.653 -0.335 1.00 98.31 81 TRP A C 1
ATOM 609 O O . TRP A 1 81 ? -4.383 -0.594 0.300 1.00 98.31 81 TRP A O 1
ATOM 619 N N . ALA A 1 82 ? -2.130 -0.483 0.225 1.00 97.12 82 ALA A N 1
ATOM 620 C CA . ALA A 1 82 ? -1.946 -0.305 1.659 1.00 97.12 82 ALA A CA 1
ATOM 621 C C . ALA A 1 82 ? -2.613 0.980 2.180 1.00 97.12 82 ALA A C 1
ATOM 623 O O . ALA A 1 82 ? -3.198 0.973 3.261 1.00 97.12 82 ALA A O 1
ATOM 624 N N . ILE A 1 83 ? -2.545 2.068 1.407 1.00 97.44 83 ILE A N 1
ATOM 625 C CA . ILE A 1 83 ? -3.065 3.380 1.805 1.00 97.44 83 ILE A CA 1
ATOM 626 C C . ILE A 1 83 ? -4.577 3.499 1.588 1.00 97.44 83 ILE A C 1
ATOM 628 O O . ILE A 1 83 ? -5.256 4.131 2.396 1.00 97.44 83 ILE A O 1
ATOM 632 N N . PHE A 1 84 ? -5.118 2.915 0.516 1.00 97.69 84 PHE A N 1
ATOM 633 C CA . PHE A 1 84 ? -6.512 3.118 0.126 1.00 97.69 84 PHE A CA 1
ATOM 634 C C . PHE A 1 84 ? -7.330 1.834 0.055 1.00 97.69 84 PHE A C 1
ATOM 636 O O . PHE A 1 84 ? -8.344 1.717 0.748 1.00 97.69 84 PHE A O 1
ATOM 643 N N . LEU A 1 85 ? -6.936 0.893 -0.805 1.00 96.75 85 LEU A N 1
ATOM 644 C CA . LEU A 1 85 ? -7.838 -0.191 -1.188 1.00 96.75 85 LEU A CA 1
ATOM 645 C C . LEU A 1 85 ? -8.120 -1.138 -0.015 1.00 96.75 85 LEU A C 1
ATOM 647 O O . LEU A 1 85 ? -9.275 -1.495 0.201 1.00 96.75 85 LEU A O 1
ATOM 651 N N . ALA A 1 86 ? -7.114 -1.472 0.798 1.00 95.38 86 ALA A N 1
ATOM 652 C CA . ALA A 1 86 ? -7.310 -2.284 1.998 1.00 95.38 86 ALA A CA 1
ATOM 653 C C . ALA A 1 86 ? -8.257 -1.609 3.018 1.00 95.38 86 ALA A C 1
ATOM 655 O O . ALA A 1 86 ? -9.280 -2.214 3.352 1.00 95.38 86 ALA A O 1
ATOM 656 N N . PRO A 1 87 ? -8.023 -0.353 3.459 1.00 93.31 87 PRO A N 1
ATOM 657 C CA . PRO A 1 87 ? -8.979 0.383 4.292 1.00 93.31 87 PRO A CA 1
ATOM 658 C C . PRO A 1 87 ? -10.399 0.450 3.714 1.00 93.31 87 PRO A C 1
ATOM 660 O O . PRO A 1 87 ? -11.380 0.264 4.437 1.00 93.31 87 PRO A O 1
ATOM 663 N N . TRP A 1 88 ? -10.524 0.674 2.403 1.00 94.69 88 TRP A N 1
ATOM 664 C CA . TRP A 1 88 ? -11.818 0.715 1.726 1.00 94.69 88 TRP A CA 1
ATOM 665 C C . TRP A 1 88 ? -12.532 -0.643 1.765 1.00 94.69 88 TRP A C 1
ATOM 667 O O . TRP A 1 88 ? -13.725 -0.701 2.074 1.00 94.69 88 TRP A O 1
ATOM 677 N N . VAL A 1 89 ? -11.806 -1.743 1.532 1.00 92.56 89 VAL A N 1
ATOM 678 C CA . VAL A 1 89 ? -12.335 -3.107 1.675 1.00 92.56 89 VAL A CA 1
ATOM 679 C C . VAL A 1 89 ? -12.801 -3.348 3.109 1.00 92.56 89 VAL A C 1
ATOM 681 O O . VAL A 1 89 ? -13.914 -3.837 3.290 1.00 92.56 89 VAL A O 1
ATOM 684 N N . PHE A 1 90 ? -12.026 -2.946 4.126 1.00 90.62 90 PHE A N 1
ATOM 685 C CA . PHE A 1 90 ? -12.407 -3.119 5.536 1.00 90.62 90 PHE A CA 1
ATOM 686 C C . PHE A 1 90 ? -13.747 -2.456 5.858 1.00 90.62 90 PHE A C 1
ATOM 688 O O . PHE A 1 90 ? -14.577 -3.057 6.539 1.00 90.62 90 PHE A O 1
ATOM 695 N N . LEU A 1 91 ? -13.986 -1.251 5.338 1.00 89.50 91 LEU A N 1
ATOM 696 C CA . LEU A 1 91 ? -15.264 -0.556 5.496 1.00 89.50 91 LEU A CA 1
ATOM 697 C C . LEU A 1 91 ? -16.410 -1.291 4.789 1.00 89.50 91 LEU A C 1
ATOM 699 O O . LEU A 1 91 ? -17.507 -1.401 5.338 1.00 89.50 91 LEU A O 1
ATOM 703 N N . LYS A 1 92 ? -16.172 -1.823 3.583 1.00 88.38 92 LYS A N 1
ATOM 704 C CA . LYS A 1 92 ? -17.194 -2.542 2.806 1.00 88.38 92 LYS A CA 1
ATOM 705 C C . LYS A 1 92 ? -17.629 -3.846 3.464 1.00 88.38 92 LYS A C 1
ATOM 707 O O . LYS A 1 92 ? -18.822 -4.138 3.476 1.00 88.38 92 LYS A O 1
ATOM 712 N N . ILE A 1 93 ? -16.694 -4.587 4.054 1.00 89.00 93 ILE A N 1
ATOM 713 C CA . ILE A 1 93 ? -16.983 -5.854 4.743 1.00 89.00 93 ILE A CA 1
ATOM 714 C C . ILE A 1 93 ? -17.300 -5.672 6.237 1.00 89.00 93 ILE A C 1
ATOM 716 O O . ILE A 1 93 ? -17.379 -6.656 6.966 1.00 89.00 93 ILE A O 1
ATOM 720 N N . ARG A 1 94 ? -17.486 -4.424 6.703 1.00 83.62 94 ARG A N 1
ATOM 721 C CA . ARG A 1 94 ? -17.770 -4.064 8.110 1.00 83.62 94 ARG A CA 1
ATOM 722 C C . ARG A 1 94 ? -16.712 -4.544 9.108 1.00 83.62 94 ARG A C 1
ATOM 724 O O . ARG A 1 94 ? -17.001 -4.769 10.279 1.00 83.62 94 ARG A O 1
ATOM 731 N N . LEU A 1 95 ? -15.469 -4.668 8.652 1.00 81.62 95 LEU A N 1
ATOM 732 C CA . LEU A 1 95 ? -14.326 -4.931 9.516 1.00 81.62 95 LEU A CA 1
ATOM 733 C C . LEU A 1 95 ? -13.827 -3.650 10.197 1.00 81.62 95 LEU A C 1
ATOM 735 O O . LEU A 1 95 ? -13.065 -3.743 11.154 1.00 81.62 95 LEU A O 1
ATOM 739 N N . ALA A 1 96 ? -14.234 -2.468 9.722 1.00 82.81 96 ALA A N 1
ATOM 740 C CA . ALA A 1 96 ? -13.964 -1.171 10.335 1.00 82.81 96 ALA A CA 1
ATOM 741 C C . ALA A 1 96 ? -15.203 -0.274 10.346 1.00 82.81 96 ALA A C 1
ATOM 743 O O . ALA A 1 96 ? -16.033 -0.344 9.438 1.00 82.81 96 ALA A O 1
ATOM 744 N N . ASP A 1 97 ? -15.285 0.596 11.352 1.00 83.75 97 ASP A N 1
ATOM 745 C CA . ASP A 1 97 ? -16.351 1.585 11.450 1.00 83.75 97 ASP A CA 1
ATOM 746 C C . ASP A 1 97 ? -16.001 2.850 10.650 1.00 83.75 97 ASP A C 1
ATOM 748 O O . ASP A 1 97 ? -14.865 3.340 10.731 1.00 83.75 97 ASP A O 1
ATOM 752 N N . PRO A 1 98 ? -16.953 3.418 9.885 1.00 81.75 98 PRO A N 1
ATOM 753 C CA . PRO A 1 98 ? -16.771 4.716 9.248 1.00 81.75 98 PRO A CA 1
ATOM 754 C C . PRO A 1 98 ? -16.491 5.802 10.289 1.00 81.75 98 PRO A C 1
ATOM 756 O O . PRO A 1 98 ? -17.138 5.848 11.335 1.00 81.75 98 PRO A O 1
ATOM 759 N N . ALA A 1 99 ? -15.591 6.733 9.973 1.00 79.19 99 ALA 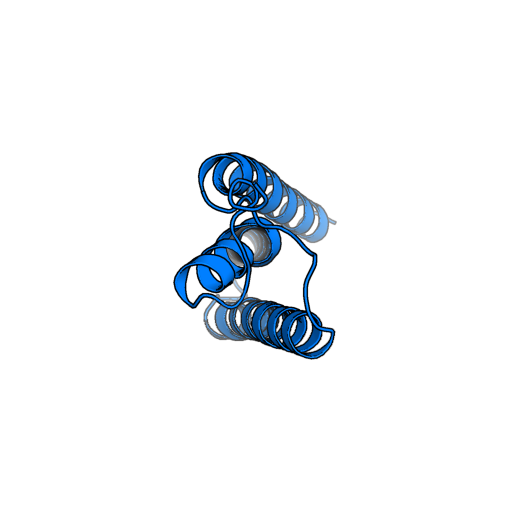A N 1
ATOM 760 C CA . ALA A 1 99 ? -15.186 7.788 10.908 1.00 79.19 99 ALA A CA 1
ATOM 761 C C . ALA A 1 99 ? -16.334 8.720 11.374 1.00 79.19 99 ALA A C 1
ATOM 763 O O . ALA A 1 99 ? -16.197 9.370 12.401 1.00 79.19 99 ALA A O 1
ATOM 764 N N . ASN A 1 100 ? -17.465 8.771 10.657 1.00 68.94 100 ASN A N 1
ATOM 765 C CA . ASN A 1 100 ? -18.622 9.621 10.984 1.00 68.94 100 ASN A CA 1
ATOM 766 C C . ASN A 1 100 ? -19.730 8.912 11.793 1.00 68.94 100 ASN A C 1
ATOM 768 O O . ASN A 1 100 ? -20.819 9.462 11.920 1.00 68.94 100 ASN A O 1
ATOM 772 N N . ARG A 1 101 ? -19.512 7.684 12.288 1.00 54.53 101 ARG A N 1
ATOM 773 C CA . ARG A 1 101 ? -20.562 6.886 12.956 1.00 54.53 101 ARG A CA 1
ATOM 774 C C . ARG A 1 101 ? -20.483 6.848 14.486 1.00 54.53 101 ARG A C 1
ATOM 776 O O . ARG A 1 101 ? -21.214 6.081 15.096 1.00 54.53 101 ARG A O 1
ATOM 783 N N . SER A 1 102 ? -19.616 7.652 15.098 1.00 49.69 102 SER A N 1
ATOM 784 C CA . SER A 1 102 ? -19.524 7.811 16.555 1.00 49.69 102 SER A CA 1
ATOM 785 C C . SER A 1 102 ? -20.250 9.080 17.016 1.00 49.69 102 SER A C 1
ATOM 787 O O . SER A 1 102 ? -19.609 10.019 17.490 1.00 49.69 102 SER A O 1
ATOM 789 N N . ALA A 1 103 ? -21.567 9.104 16.810 1.00 42.72 103 ALA A N 1
ATOM 790 C CA . ALA A 1 103 ? -22.514 10.004 17.461 1.00 42.72 103 ALA A CA 1
ATOM 791 C C . ALA A 1 103 ? -23.662 9.154 18.011 1.00 42.72 103 ALA A C 1
ATOM 793 O O . ALA A 1 103 ? -24.113 8.258 17.258 1.00 42.72 103 ALA A O 1
#

Foldseek 3Di:
DLLVVLLVQLLVLLQVVLQVQCVPQQAFDCDDDPVLNVVLVVQLVVVLCCLQVVLVVVQDPPDVVSNSVSSSNSNSVSNNSNRHVSSNVCVVVVSTHHPPPPD